Protein AF-A0A3S0H9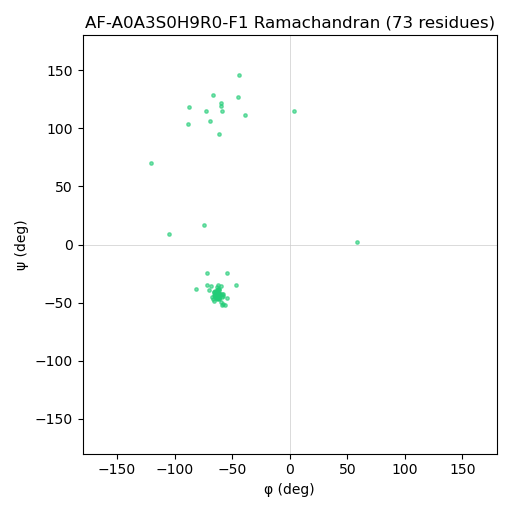R0-F1 (afdb_monomer)

Radius of gyration: 18.15 Å; Cα contacts (8 Å, |Δi|>4): 33; chains: 1; bounding box: 48×15×46 Å

pLDDT: mean 72.52, std 10.3, range [37.97, 83.94]

Foldseek 3Di:
DDDCDDQPPVVVLVVQLVVLLVVLVVCLVVVPPDDNVVSVVSSVVSSVVSNVVSVVVNVVVVVVVVVVCVVDVDD

Sequence (75 aa):
MPKYIPSANPFLVAAAALSGVFLAVHIYLHLGDYTAERGVVAFLQIVGISSAFGAMVLLVLETARNAVEKIFPRD

Mean predicted aligned error: 10.43 Å

Structure (mmCIF, N/CA/C/O backbone):
data_AF-A0A3S0H9R0-F1
#
_entry.id   AF-A0A3S0H9R0-F1
#
loop_
_atom_site.group_PDB
_atom_site.id
_atom_site.type_symbol
_atom_site.label_atom_id
_atom_site.label_alt_id
_atom_site.label_comp_id
_atom_site.label_asym_id
_atom_site.label_entity_id
_atom_site.label_seq_id
_atom_site.pdbx_PDB_ins_code
_atom_site.Cartn_x
_atom_site.Cartn_y
_atom_site.Cartn_z
_atom_site.occupancy
_atom_site.B_iso_or_equiv
_atom_site.auth_seq_id
_atom_site.auth_comp_id
_atom_site.auth_asym_id
_atom_site.auth_atom_id
_atom_site.pdbx_PDB_model_num
ATOM 1 N N . MET A 1 1 ? -29.044 5.261 21.445 1.00 37.97 1 MET A N 1
ATOM 2 C CA . MET A 1 1 ? -28.778 6.035 20.206 1.00 37.97 1 MET A CA 1
ATOM 3 C C . MET A 1 1 ? -27.469 5.524 19.616 1.00 37.97 1 MET A C 1
ATOM 5 O O . MET A 1 1 ? -26.473 5.621 20.324 1.00 37.97 1 MET A O 1
ATOM 9 N N . PRO A 1 2 ? -27.429 4.945 18.402 1.00 39.62 2 PRO A N 1
ATOM 10 C CA . PRO A 1 2 ? -26.174 4.455 17.836 1.00 39.62 2 PRO A CA 1
ATOM 11 C C . PRO A 1 2 ? -25.278 5.653 17.500 1.00 39.62 2 PRO A C 1
ATOM 13 O O . PRO A 1 2 ? -25.550 6.407 16.568 1.00 39.62 2 PRO A O 1
ATOM 16 N N . LYS A 1 3 ? -24.227 5.872 18.298 1.00 50.62 3 LYS A N 1
ATOM 17 C CA . LYS A 1 3 ? -23.175 6.835 17.961 1.00 50.62 3 LYS A CA 1
ATOM 18 C C . LYS A 1 3 ? -22.349 6.231 16.832 1.00 50.62 3 LYS A C 1
ATOM 20 O O . LYS A 1 3 ? -21.700 5.208 17.018 1.00 50.62 3 LYS A O 1
ATOM 25 N N 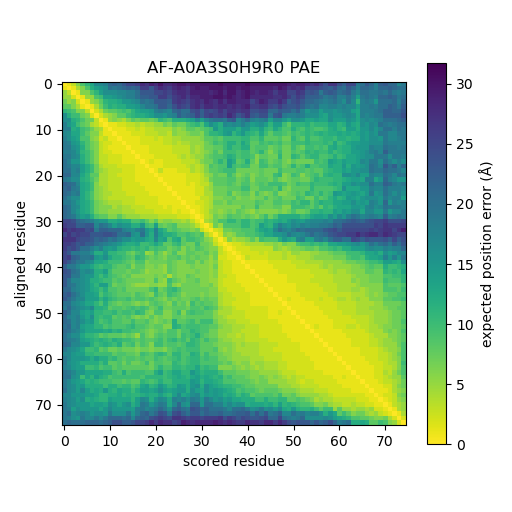. TYR A 1 4 ? -22.407 6.870 15.668 1.00 48.88 4 TYR A N 1
ATOM 26 C CA . TYR A 1 4 ? -21.587 6.566 14.502 1.00 48.88 4 TYR A CA 1
ATOM 27 C C . TYR A 1 4 ? -20.110 6.769 14.874 1.00 48.88 4 TYR A C 1
ATOM 29 O O . TYR A 1 4 ? -19.612 7.893 14.898 1.00 48.88 4 TYR A O 1
ATOM 37 N N . ILE A 1 5 ? -19.430 5.689 15.257 1.00 56.06 5 ILE A N 1
ATOM 38 C CA . ILE A 1 5 ? -17.980 5.678 15.458 1.00 56.06 5 ILE A CA 1
ATOM 39 C C . ILE A 1 5 ? -17.385 5.365 14.084 1.00 56.06 5 ILE A C 1
ATOM 41 O O . ILE A 1 5 ? -17.717 4.315 13.525 1.00 56.06 5 ILE A O 1
ATOM 45 N N . PRO A 1 6 ? -16.578 6.266 13.500 1.00 53.16 6 PRO A N 1
ATOM 46 C CA . PRO A 1 6 ? -16.132 6.120 12.125 1.00 53.16 6 PRO A CA 1
ATOM 47 C C . PRO A 1 6 ? -15.354 4.808 11.983 1.00 53.16 6 PRO A C 1
ATOM 49 O O . PRO A 1 6 ? -14.366 4.580 12.681 1.00 53.16 6 PRO A O 1
ATOM 52 N N . SER A 1 7 ? -15.822 3.940 11.080 1.00 57.38 7 SER A N 1
ATOM 53 C CA . SER A 1 7 ? -15.022 2.864 10.489 1.00 57.38 7 SER A CA 1
ATOM 54 C C . SER A 1 7 ? -13.651 3.419 10.108 1.00 57.38 7 SER A C 1
ATOM 56 O O . SER A 1 7 ? -13.592 4.591 9.725 1.00 57.38 7 SER A O 1
ATOM 58 N N . ALA A 1 8 ? -12.582 2.614 10.213 1.00 55.69 8 ALA A N 1
ATOM 59 C CA . ALA A 1 8 ? -11.233 3.006 9.802 1.00 55.69 8 ALA A CA 1
ATOM 60 C C . ALA A 1 8 ? -11.338 3.832 8.520 1.00 55.69 8 ALA A C 1
ATOM 62 O O . ALA A 1 8 ? -11.876 3.352 7.522 1.00 55.69 8 ALA A O 1
ATOM 63 N N . ASN A 1 9 ? -11.024 5.127 8.637 1.00 64.00 9 ASN A N 1
ATOM 64 C CA . ASN A 1 9 ? -11.546 6.099 7.692 1.00 64.00 9 ASN A CA 1
ATOM 65 C C . ASN A 1 9 ? -11.049 5.691 6.298 1.00 64.00 9 ASN A C 1
ATOM 67 O O . ASN A 1 9 ? -9.829 5.640 6.122 1.00 64.00 9 ASN A O 1
ATOM 71 N N . PRO A 1 10 ? -11.924 5.376 5.323 1.00 62.78 10 PRO A N 1
ATOM 72 C CA . PRO A 1 10 ? -11.483 4.946 3.997 1.00 62.78 10 PRO A CA 1
ATOM 73 C C . PRO A 1 10 ? -10.516 5.961 3.371 1.00 62.78 10 PRO A C 1
ATOM 75 O O . PRO A 1 10 ? -9.645 5.578 2.595 1.00 62.78 10 PRO A O 1
ATOM 78 N N . PHE A 1 11 ? -10.581 7.231 3.795 1.00 65.69 11 PHE A N 1
ATOM 79 C CA . PHE A 1 11 ? -9.605 8.261 3.451 1.00 65.69 11 PHE A CA 1
ATOM 80 C C . PHE A 1 11 ? -8.175 7.975 3.943 1.00 65.69 11 PHE A C 1
ATOM 82 O O . PHE A 1 11 ? -7.240 8.248 3.203 1.00 65.69 11 PHE A O 1
ATOM 89 N N . LEU A 1 12 ? -7.968 7.408 5.137 1.00 65.69 12 LEU A N 1
ATOM 90 C CA . LEU A 1 12 ? -6.632 7.054 5.652 1.00 65.69 12 LEU A CA 1
ATOM 91 C C . LEU A 1 12 ? -6.019 5.880 4.883 1.00 65.69 12 LEU A C 1
ATOM 93 O O . LEU A 1 12 ? -4.830 5.889 4.575 1.00 65.69 12 LEU A O 1
ATOM 97 N N . VAL A 1 13 ? -6.845 4.896 4.532 1.00 68.19 13 VAL A N 1
ATOM 98 C CA . VAL A 1 13 ? -6.440 3.740 3.721 1.00 68.19 13 VAL A CA 1
ATOM 99 C C . VAL A 1 13 ? -6.067 4.190 2.317 1.00 68.19 13 VAL A C 1
ATOM 101 O O . VAL A 1 13 ? -4.994 3.854 1.816 1.00 68.19 13 VAL A O 1
ATOM 104 N N . ALA A 1 14 ? -6.934 4.997 1.703 1.00 68.44 14 ALA A N 1
ATOM 105 C CA . ALA A 1 14 ? -6.688 5.580 0.397 1.00 68.44 14 ALA A CA 1
ATOM 106 C C . ALA A 1 14 ? -5.433 6.465 0.418 1.00 68.44 14 ALA A C 1
ATOM 108 O O . ALA A 1 14 ? -4.604 6.348 -0.476 1.00 68.44 14 ALA A O 1
ATOM 109 N N . ALA A 1 15 ? -5.233 7.283 1.456 1.00 71.38 15 ALA A N 1
ATOM 110 C CA . ALA A 1 15 ? -4.039 8.115 1.601 1.00 71.38 15 ALA A CA 1
ATOM 111 C C . ALA A 1 15 ? -2.749 7.284 1.704 1.00 71.38 15 ALA A C 1
ATOM 113 O O . ALA A 1 15 ? -1.760 7.618 1.049 1.00 71.38 15 ALA A O 1
ATOM 114 N N . ALA A 1 16 ? -2.750 6.187 2.468 1.00 68.50 16 ALA A N 1
ATOM 115 C CA . ALA A 1 16 ? -1.597 5.293 2.579 1.00 68.50 16 ALA A CA 1
ATOM 116 C C . ALA A 1 16 ? -1.294 4.579 1.248 1.00 68.50 16 ALA A C 1
ATOM 118 O O . ALA A 1 16 ? -0.140 4.541 0.815 1.00 68.50 16 ALA A O 1
ATOM 119 N N . ALA A 1 17 ? -2.328 4.087 0.560 1.00 71.06 17 ALA A N 1
ATOM 120 C CA . ALA A 1 17 ? -2.185 3.456 -0.751 1.00 71.06 17 ALA A CA 1
ATOM 121 C C . ALA A 1 17 ? -1.664 4.446 -1.810 1.00 71.06 17 ALA A C 1
ATOM 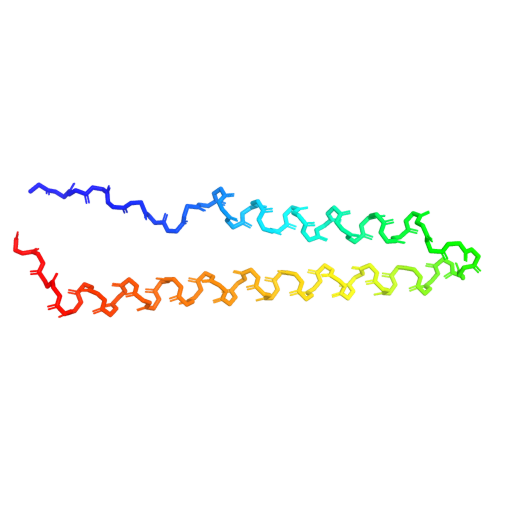123 O O . ALA A 1 17 ? -0.704 4.146 -2.519 1.00 71.06 17 ALA A O 1
ATOM 124 N N . LEU A 1 18 ? -2.236 5.654 -1.870 1.00 76.81 18 LEU A N 1
ATOM 125 C CA . LEU A 1 18 ? -1.808 6.718 -2.783 1.00 76.81 18 LEU A CA 1
ATOM 126 C C . LEU A 1 18 ? -0.372 7.180 -2.498 1.00 76.81 18 LEU A C 1
ATOM 128 O O . LEU A 1 18 ? 0.375 7.437 -3.440 1.00 76.81 18 LEU A O 1
ATOM 132 N N . SER A 1 19 ? 0.044 7.223 -1.228 1.00 75.44 19 SER A N 1
ATOM 133 C CA . SER A 1 19 ? 1.428 7.553 -0.850 1.00 75.44 19 SER A CA 1
ATOM 134 C C . SER A 1 19 ? 2.421 6.492 -1.338 1.00 75.44 19 SER A C 1
ATOM 136 O O . SER A 1 19 ? 3.487 6.838 -1.846 1.00 75.44 19 SER A O 1
ATOM 138 N N . GLY A 1 20 ? 2.057 5.207 -1.256 1.00 72.06 20 GLY A N 1
ATOM 139 C CA . GLY A 1 20 ? 2.862 4.107 -1.796 1.00 72.06 20 GLY A CA 1
ATOM 140 C C . GLY A 1 20 ? 2.982 4.140 -3.322 1.00 72.06 20 GLY A C 1
ATOM 141 O O . GLY A 1 20 ? 4.073 3.956 -3.860 1.00 72.06 20 GLY A O 1
ATOM 142 N N . VAL A 1 21 ? 1.887 4.451 -4.026 1.00 76.19 21 VAL A N 1
ATOM 143 C CA . VAL A 1 21 ? 1.897 4.640 -5.489 1.00 76.19 21 VAL A CA 1
ATOM 144 C C . VAL A 1 21 ? 2.772 5.832 -5.878 1.00 76.19 21 VAL A C 1
ATOM 146 O O . VAL A 1 21 ? 3.589 5.714 -6.788 1.00 76.19 21 VAL A O 1
ATOM 149 N N . PHE A 1 22 ? 2.659 6.960 -5.173 1.00 79.31 22 PHE A N 1
ATOM 150 C CA . PHE A 1 22 ? 3.472 8.147 -5.441 1.00 79.31 22 PHE A CA 1
ATOM 151 C C . PHE A 1 22 ? 4.970 7.877 -5.245 1.00 79.31 22 PHE A C 1
ATOM 153 O O . PHE A 1 22 ? 5.775 8.239 -6.102 1.00 79.31 22 PHE A O 1
ATOM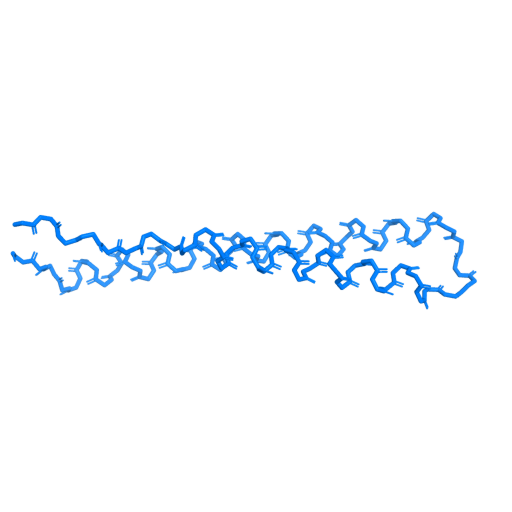 160 N N . LEU A 1 23 ? 5.346 7.181 -4.166 1.00 78.62 23 LEU A N 1
ATOM 161 C CA . LEU A 1 23 ? 6.729 6.761 -3.925 1.00 7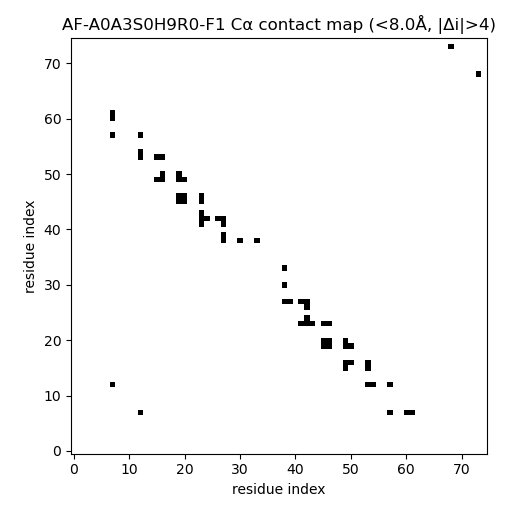8.62 23 LEU A CA 1
ATOM 162 C C . LEU A 1 23 ? 7.241 5.823 -5.030 1.00 78.62 23 LEU A C 1
ATOM 164 O O . LEU A 1 23 ? 8.362 5.993 -5.508 1.00 78.62 23 LEU A O 1
ATOM 168 N N 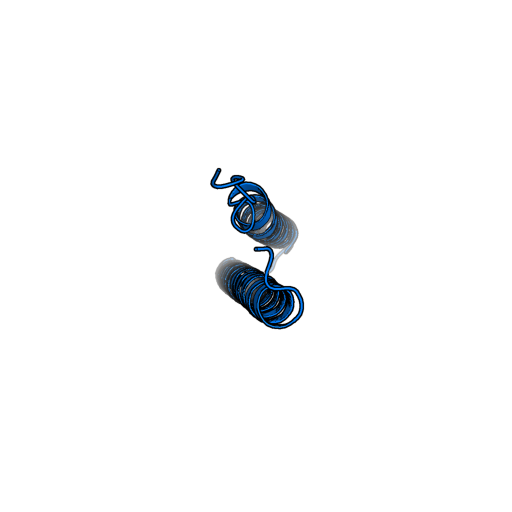. ALA A 1 24 ? 6.416 4.872 -5.472 1.00 70.75 24 ALA A N 1
ATOM 169 C CA . ALA A 1 24 ? 6.770 3.955 -6.551 1.00 70.75 24 ALA A CA 1
ATOM 170 C C . ALA A 1 24 ? 7.010 4.701 -7.875 1.00 70.75 24 ALA A C 1
ATOM 172 O O . ALA A 1 24 ? 8.010 4.449 -8.548 1.00 70.75 24 ALA A O 1
ATOM 173 N N . VAL A 1 25 ? 6.139 5.655 -8.225 1.00 78.19 25 VAL A N 1
ATOM 174 C CA . VAL A 1 25 ? 6.321 6.520 -9.404 1.00 78.19 25 VAL A CA 1
ATOM 175 C C . VAL A 1 25 ? 7.591 7.362 -9.266 1.00 78.19 25 VAL A C 1
ATOM 177 O O . VAL A 1 25 ? 8.367 7.454 -10.214 1.00 78.19 25 VAL A O 1
ATOM 180 N N . HIS A 1 26 ? 7.840 7.946 -8.091 1.00 79.44 26 HIS A N 1
ATOM 181 C CA . HIS A 1 26 ? 9.033 8.756 -7.845 1.00 79.44 26 HIS A CA 1
ATOM 182 C C . HIS A 1 26 ? 10.323 7.956 -8.062 1.00 79.44 26 HIS A C 1
ATOM 184 O O . HIS A 1 26 ? 11.229 8.433 -8.746 1.00 79.44 26 HIS A O 1
ATOM 190 N N . ILE A 1 27 ? 10.374 6.725 -7.545 1.00 72.69 27 ILE A N 1
ATOM 191 C CA . ILE A 1 27 ? 11.503 5.807 -7.732 1.00 72.69 27 ILE A CA 1
ATOM 192 C C . ILE A 1 27 ? 11.643 5.419 -9.209 1.00 72.69 27 ILE A C 1
ATOM 194 O O . ILE A 1 27 ? 12.749 5.471 -9.738 1.00 72.69 27 ILE A O 1
ATOM 198 N N . TYR A 1 28 ? 10.538 5.106 -9.897 1.00 68.94 28 TYR A N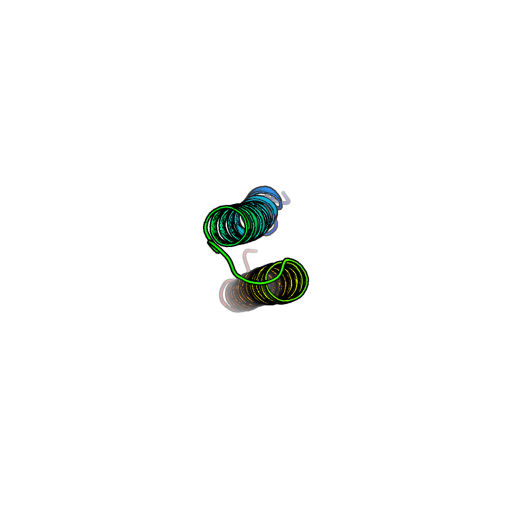 1
ATOM 199 C CA . TYR A 1 28 ? 10.541 4.768 -11.326 1.00 68.94 28 TYR A CA 1
ATOM 200 C C . TYR A 1 28 ? 11.122 5.885 -12.202 1.00 68.94 28 TYR A C 1
ATOM 202 O O . TYR A 1 28 ? 11.941 5.623 -13.079 1.00 68.94 28 TYR A O 1
ATOM 210 N N . LEU A 1 29 ? 10.743 7.137 -11.942 1.00 74.94 29 LEU A N 1
ATOM 211 C CA . LEU A 1 29 ? 11.226 8.285 -12.712 1.00 74.94 29 LEU A CA 1
ATOM 212 C C . LEU A 1 29 ? 12.701 8.625 -12.436 1.00 74.94 29 LEU A C 1
ATOM 214 O O . LEU A 1 29 ? 13.351 9.211 -13.297 1.00 74.94 29 LEU A O 1
ATOM 218 N N . HIS A 1 30 ? 13.236 8.252 -11.268 1.00 76.69 30 HIS A N 1
ATOM 219 C CA . HIS A 1 30 ? 14.621 8.546 -10.863 1.00 76.69 30 HIS A CA 1
ATOM 220 C C . HIS A 1 30 ? 15.558 7.332 -10.946 1.00 76.69 30 HIS A C 1
ATOM 222 O O . HIS A 1 30 ? 16.711 7.410 -10.531 1.00 76.69 30 HIS A O 1
ATOM 228 N N . LEU A 1 31 ? 15.099 6.223 -11.527 1.00 70.44 31 LEU A N 1
ATOM 229 C CA . LEU A 1 31 ? 15.843 4.968 -11.666 1.00 70.44 31 LEU A CA 1
ATOM 230 C C . LEU A 1 31 ? 16.944 5.003 -12.748 1.00 70.44 31 LEU A C 1
ATOM 232 O O . LEU A 1 31 ? 17.391 3.943 -13.147 1.00 70.44 31 LEU A O 1
ATOM 236 N N . GLY A 1 32 ? 17.366 6.186 -13.216 1.00 59.41 32 GLY A N 1
ATOM 237 C CA . GLY A 1 32 ? 18.459 6.473 -14.167 1.00 59.41 32 GLY A CA 1
ATOM 238 C C . GLY A 1 32 ? 19.200 5.278 -14.795 1.00 59.41 32 GLY A C 1
ATOM 239 O O . GLY A 1 32 ? 19.899 4.545 -14.102 1.00 59.41 32 GLY A O 1
ATOM 240 N N . ASP A 1 33 ? 19.079 5.119 -16.117 1.00 64.38 33 ASP A N 1
ATOM 241 C CA . ASP A 1 33 ? 19.738 4.092 -16.954 1.00 64.38 33 ASP A CA 1
ATOM 242 C C . ASP A 1 33 ? 19.479 2.614 -16.601 1.00 64.38 33 ASP A C 1
ATOM 244 O O . ASP A 1 33 ? 19.959 1.713 -17.297 1.00 64.38 33 ASP A O 1
ATOM 248 N N . TYR A 1 34 ? 18.656 2.308 -15.594 1.00 61.69 34 TYR A N 1
ATOM 249 C CA . TYR A 1 34 ? 18.144 0.951 -15.429 1.00 61.69 34 TYR A CA 1
ATOM 250 C C . TYR A 1 34 ? 17.208 0.614 -16.596 1.00 61.69 34 TYR A C 1
ATOM 252 O O . TYR A 1 34 ? 16.264 1.346 -16.892 1.00 61.69 34 TYR A O 1
ATOM 260 N N . THR A 1 35 ? 17.447 -0.527 -17.252 1.00 70.38 35 THR A N 1
ATOM 261 C CA . THR A 1 35 ? 16.567 -1.078 -18.296 1.00 70.38 35 THR A CA 1
ATOM 262 C C . THR A 1 35 ? 15.112 -1.001 -17.833 1.00 70.38 35 THR A C 1
ATOM 264 O O . THR A 1 35 ? 14.813 -1.505 -16.747 1.00 70.38 35 THR A O 1
ATOM 267 N N . ALA A 1 36 ? 14.224 -0.405 -18.635 1.00 72.25 36 ALA A N 1
ATOM 268 C CA . ALA A 1 36 ? 12.829 -0.125 -18.270 1.00 72.25 36 ALA A CA 1
ATOM 269 C C . ALA A 1 36 ? 12.106 -1.324 -17.618 1.00 72.25 36 ALA A C 1
ATOM 271 O O . ALA A 1 36 ? 11.339 -1.153 -16.674 1.00 72.25 36 ALA A O 1
ATOM 272 N N . GLU A 1 37 ? 12.430 -2.545 -18.048 1.00 76.38 37 GLU A N 1
ATOM 273 C CA . GLU A 1 37 ? 11.947 -3.804 -17.472 1.00 76.38 37 GLU A CA 1
ATOM 274 C C . GLU A 1 37 ? 12.210 -3.932 -15.958 1.00 76.38 37 GLU A C 1
ATOM 276 O O . GLU A 1 37 ? 11.306 -4.250 -15.188 1.00 76.38 37 GLU A O 1
ATOM 281 N N . ARG A 1 38 ? 13.421 -3.603 -15.494 1.00 75.94 38 ARG A N 1
ATOM 282 C CA . ARG A 1 38 ? 13.782 -3.637 -14.066 1.00 75.94 38 ARG A CA 1
ATOM 283 C C . ARG A 1 38 ? 13.060 -2.557 -13.265 1.00 75.94 38 ARG A C 1
ATOM 285 O O . ARG A 1 38 ? 12.674 -2.807 -12.125 1.00 75.94 38 ARG A O 1
ATOM 292 N N . GLY A 1 39 ? 12.843 -1.385 -13.865 1.00 75.19 39 GLY A N 1
ATOM 293 C CA . GLY A 1 39 ? 12.082 -0.305 -13.240 1.00 75.19 39 GLY A CA 1
ATOM 294 C C . GLY A 1 39 ? 10.612 -0.671 -13.042 1.00 75.19 39 GLY A C 1
ATOM 295 O O . GLY A 1 39 ? 10.058 -0.424 -11.972 1.00 75.19 39 GLY A O 1
ATOM 296 N N . VAL A 1 40 ? 9.998 -1.334 -14.027 1.00 78.25 40 VAL A N 1
ATOM 297 C CA . VAL A 1 40 ? 8.616 -1.829 -13.923 1.00 78.25 40 VAL A CA 1
ATOM 298 C C . VAL A 1 40 ? 8.494 -2.899 -12.835 1.00 78.25 40 VAL A C 1
ATOM 300 O O . VAL A 1 40 ? 7.563 -2.846 -12.032 1.00 78.25 40 VAL A O 1
ATOM 303 N N . VAL A 1 41 ? 9.444 -3.835 -12.747 1.00 83.25 41 VAL A N 1
ATOM 304 C CA . VAL A 1 41 ? 9.446 -4.854 -11.681 1.00 83.25 41 VAL A CA 1
ATOM 305 C C . VAL A 1 41 ? 9.554 -4.208 -10.297 1.00 83.25 41 VAL A C 1
ATOM 307 O O . VAL A 1 41 ? 8.760 -4.535 -9.413 1.00 83.25 41 VAL A O 1
ATOM 310 N N . ALA A 1 42 ? 10.473 -3.255 -10.112 1.00 78.19 42 ALA A N 1
ATOM 311 C CA . ALA A 1 42 ? 10.622 -2.533 -8.848 1.00 78.19 42 ALA A CA 1
ATOM 312 C C . ALA A 1 42 ? 9.353 -1.741 -8.486 1.00 78.19 42 ALA A C 1
ATOM 314 O O . ALA A 1 42 ? 8.898 -1.787 -7.343 1.00 78.19 42 ALA A O 1
ATOM 315 N N . PHE A 1 43 ? 8.735 -1.072 -9.465 1.00 79.38 43 PHE A N 1
ATOM 316 C CA . PHE A 1 43 ? 7.468 -0.364 -9.284 1.00 79.38 43 PHE A CA 1
ATOM 317 C C . PHE A 1 43 ? 6.361 -1.301 -8.784 1.00 79.38 43 PHE A C 1
ATOM 319 O O . PHE A 1 43 ? 5.727 -1.023 -7.764 1.00 79.38 43 PHE A O 1
ATOM 326 N N . LEU A 1 44 ? 6.161 -2.439 -9.456 1.00 82.38 44 LEU A N 1
ATOM 327 C CA . LEU A 1 44 ? 5.138 -3.418 -9.078 1.00 82.38 44 LEU A CA 1
ATOM 328 C C . LEU A 1 44 ? 5.381 -3.992 -7.677 1.00 82.38 44 LEU A C 1
ATOM 330 O O . LEU A 1 44 ? 4.432 -4.155 -6.909 1.00 82.38 44 LEU A O 1
ATOM 334 N N . GLN A 1 45 ? 6.640 -4.248 -7.316 1.00 83.12 45 GLN A N 1
ATOM 335 C CA . GLN A 1 45 ? 7.003 -4.704 -5.973 1.00 83.12 45 GLN A CA 1
ATOM 336 C C . GLN A 1 45 ? 6.665 -3.659 -4.904 1.00 83.12 45 GLN A C 1
ATOM 338 O O . GLN A 1 45 ? 6.048 -4.002 -3.897 1.00 83.12 45 GLN A O 1
ATOM 343 N N . ILE A 1 46 ? 7.007 -2.387 -5.125 1.00 81.94 46 ILE A N 1
ATOM 344 C CA . ILE A 1 46 ? 6.728 -1.307 -4.165 1.00 81.94 46 ILE A CA 1
ATOM 345 C C . ILE A 1 46 ? 5.221 -1.101 -3.997 1.00 81.94 46 ILE A C 1
ATOM 347 O O . ILE A 1 46 ? 4.743 -0.972 -2.866 1.00 81.94 46 ILE A O 1
ATOM 351 N N . VAL A 1 47 ? 4.461 -1.113 -5.096 1.00 80.19 47 VAL A N 1
ATOM 352 C CA . VAL A 1 47 ? 2.994 -1.018 -5.053 1.00 80.19 47 VAL A CA 1
ATOM 353 C C . VAL A 1 47 ? 2.402 -2.202 -4.287 1.00 80.19 47 VAL A C 1
ATOM 355 O O . VAL A 1 47 ? 1.569 -1.998 -3.402 1.00 80.19 47 VAL A O 1
ATOM 358 N N . GLY A 1 48 ? 2.862 -3.425 -4.562 1.00 82.19 48 GLY A N 1
ATOM 359 C CA . GLY A 1 48 ? 2.415 -4.630 -3.861 1.00 82.19 48 GLY A CA 1
ATOM 360 C C . GLY A 1 48 ? 2.691 -4.577 -2.357 1.00 82.19 48 GLY A C 1
ATOM 361 O O . GLY A 1 48 ? 1.779 -4.780 -1.555 1.00 82.19 48 GLY A O 1
ATOM 362 N N . ILE A 1 49 ? 3.921 -4.226 -1.967 1.00 82.75 49 ILE A N 1
ATOM 363 C CA . ILE A 1 49 ? 4.331 -4.099 -0.559 1.00 82.75 49 ILE A CA 1
ATOM 364 C C . ILE A 1 49 ? 3.519 -3.013 0.149 1.00 82.75 49 ILE A C 1
ATOM 366 O O . ILE A 1 49 ? 2.998 -3.250 1.238 1.00 82.75 49 ILE A O 1
ATOM 370 N N . SER A 1 50 ? 3.362 -1.842 -0.473 1.00 77.12 50 SER A N 1
ATOM 371 C CA . SER A 1 50 ? 2.609 -0.728 0.116 1.00 77.12 50 SER A CA 1
ATOM 372 C C . SER A 1 50 ? 1.135 -1.086 0.319 1.00 77.12 50 SER A C 1
ATOM 374 O O . SER A 1 50 ? 0.552 -0.762 1.353 1.00 77.12 50 SER A O 1
ATOM 376 N N . SER A 1 51 ? 0.546 -1.812 -0.635 1.00 78.19 51 SER A N 1
ATOM 377 C CA . SER A 1 51 ? -0.840 -2.286 -0.555 1.00 78.19 51 SER A CA 1
ATOM 378 C C . SER A 1 51 ? -1.020 -3.311 0.567 1.00 78.19 51 SER A C 1
ATOM 380 O O . SER A 1 51 ? -1.938 -3.189 1.379 1.00 78.19 51 SER A O 1
ATOM 382 N N . ALA A 1 52 ? -0.116 -4.293 0.657 1.00 82.69 52 ALA A N 1
ATOM 383 C CA . ALA A 1 52 ? -0.134 -5.302 1.713 1.00 82.69 52 ALA A CA 1
ATOM 384 C C . ALA A 1 52 ? 0.064 -4.676 3.102 1.00 82.69 52 ALA A C 1
ATOM 386 O O . ALA A 1 52 ? -0.637 -5.030 4.051 1.00 82.69 52 ALA A O 1
ATOM 387 N N . PHE A 1 53 ? 0.969 -3.702 3.217 1.00 81.62 53 PHE A N 1
ATOM 388 C CA . PHE A 1 53 ? 1.182 -2.962 4.456 1.00 81.62 53 PHE A CA 1
ATOM 389 C C . PHE A 1 53 ? -0.063 -2.162 4.863 1.00 81.62 53 PHE A C 1
ATOM 391 O O . PHE A 1 53 ? -0.495 -2.251 6.011 1.00 81.62 53 PHE A O 1
ATOM 398 N N . GLY A 1 54 ? -0.693 -1.448 3.925 1.00 77.94 54 GLY A N 1
ATOM 399 C CA . GLY A 1 54 ? -1.949 -0.736 4.175 1.00 77.94 54 GLY A CA 1
ATOM 400 C C . GLY A 1 54 ? -3.072 -1.661 4.660 1.00 77.94 54 GLY A C 1
ATOM 401 O O . GLY A 1 54 ? -3.764 -1.334 5.626 1.00 77.94 54 GLY A O 1
ATOM 402 N N . ALA A 1 55 ? -3.207 -2.845 4.055 1.00 81.06 55 ALA A N 1
ATOM 403 C CA . ALA A 1 55 ? -4.167 -3.863 4.485 1.00 81.06 55 ALA A CA 1
ATOM 404 C C . ALA A 1 55 ? -3.862 -4.407 5.894 1.00 81.06 55 ALA A C 1
ATOM 406 O O . ALA A 1 55 ? -4.777 -4.564 6.701 1.00 81.06 55 ALA A O 1
ATOM 407 N N . MET A 1 56 ? -2.588 -4.642 6.231 1.00 82.06 56 MET A N 1
ATOM 408 C CA . MET A 1 56 ? -2.206 -5.045 7.590 1.00 82.06 56 MET A CA 1
ATOM 409 C C . MET A 1 56 ? -2.539 -3.970 8.625 1.00 82.06 56 MET A C 1
ATOM 411 O O . MET A 1 56 ? -3.098 -4.292 9.670 1.00 82.06 56 MET A O 1
ATOM 415 N N . VAL A 1 57 ? -2.231 -2.700 8.344 1.00 79.81 57 VAL A N 1
ATOM 416 C CA . VAL A 1 57 ? -2.558 -1.588 9.251 1.00 79.81 57 VAL A CA 1
ATOM 417 C C . VAL A 1 57 ? -4.065 -1.521 9.496 1.00 79.81 57 VAL A C 1
ATOM 419 O O . VAL A 1 57 ? -4.492 -1.382 10.641 1.00 79.81 57 VAL A O 1
ATOM 422 N N . LEU A 1 58 ? -4.871 -1.685 8.445 1.00 79.62 58 LEU A N 1
ATOM 423 C CA . LEU A 1 58 ? -6.325 -1.778 8.562 1.00 79.62 58 LEU A CA 1
ATOM 424 C C . LEU A 1 58 ? -6.772 -2.901 9.500 1.00 79.62 58 LEU A C 1
ATOM 426 O O . LEU A 1 58 ? -7.519 -2.645 10.442 1.00 79.62 58 LEU A O 1
ATOM 430 N N . LEU A 1 59 ? -6.279 -4.120 9.276 1.00 82.75 59 LEU A N 1
ATOM 431 C CA . LEU A 1 59 ? -6.630 -5.281 10.095 1.00 82.75 59 LEU A CA 1
ATOM 432 C C . LEU A 1 59 ? -6.215 -5.096 11.558 1.00 82.75 59 LEU A C 1
ATOM 434 O O . LEU A 1 59 ? -6.959 -5.476 12.464 1.00 82.75 59 LEU A O 1
ATOM 438 N N . VAL A 1 60 ? -5.055 -4.486 11.811 1.00 82.19 60 VAL A N 1
ATOM 439 C CA . VAL A 1 60 ? -4.594 -4.165 13.170 1.00 82.19 60 VAL A CA 1
ATOM 440 C C . VAL A 1 60 ? -5.532 -3.161 13.836 1.00 82.19 60 VAL A C 1
ATOM 442 O O . VAL A 1 60 ? -5.921 -3.373 14.984 1.00 82.19 60 VAL A O 1
ATOM 445 N N . LEU A 1 61 ? -5.934 -2.100 13.132 1.00 80.56 61 LEU A N 1
ATOM 446 C CA . LEU A 1 61 ? -6.861 -1.099 13.666 1.00 80.56 61 LEU A CA 1
ATOM 447 C C . LEU A 1 61 ? -8.247 -1.690 13.949 1.00 80.56 61 LEU A C 1
ATOM 449 O O . LEU A 1 61 ? -8.816 -1.423 15.008 1.00 80.56 61 LEU A O 1
ATOM 453 N N . GLU A 1 62 ? -8.776 -2.520 13.049 1.00 81.75 62 GLU A N 1
ATOM 454 C CA . GLU A 1 62 ? -10.040 -3.235 13.265 1.00 81.75 62 GLU A CA 1
ATOM 455 C C . GLU A 1 62 ? -9.948 -4.203 14.447 1.00 81.75 62 GLU A C 1
ATOM 457 O O . GLU A 1 62 ? -10.846 -4.252 15.287 1.00 81.75 62 GLU A O 1
ATOM 462 N N . THR A 1 63 ? -8.836 -4.926 14.572 1.00 83.94 63 THR A N 1
ATOM 463 C CA . THR A 1 63 ? -8.606 -5.844 15.695 1.00 83.94 63 THR A CA 1
ATOM 464 C C . THR A 1 63 ? -8.508 -5.089 17.018 1.00 83.94 63 THR A C 1
ATOM 466 O O . THR A 1 63 ? -9.144 -5.480 17.998 1.00 83.94 63 THR A O 1
ATOM 469 N N . ALA A 1 64 ? -7.762 -3.982 17.052 1.00 79.06 64 ALA A N 1
ATOM 470 C CA . ALA A 1 64 ? -7.642 -3.129 18.228 1.00 79.06 64 ALA A CA 1
ATOM 471 C C . ALA A 1 64 ? -9.003 -2.550 18.632 1.00 79.06 64 ALA A C 1
ATOM 473 O O . ALA A 1 64 ? -9.352 -2.566 19.811 1.00 79.06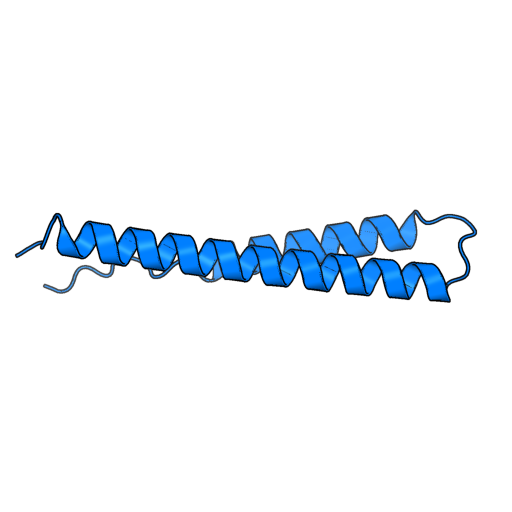 64 ALA A O 1
ATOM 474 N N . ARG A 1 65 ? -9.811 -2.115 17.659 1.00 73.88 65 ARG A N 1
ATOM 475 C CA . ARG A 1 65 ? -11.188 -1.674 17.896 1.00 73.88 65 ARG A CA 1
ATOM 476 C C . ARG A 1 65 ? -12.032 -2.785 18.518 1.00 73.88 65 ARG A C 1
ATOM 478 O O . ARG A 1 65 ? -12.635 -2.560 19.563 1.00 73.88 65 ARG A O 1
ATOM 485 N N . A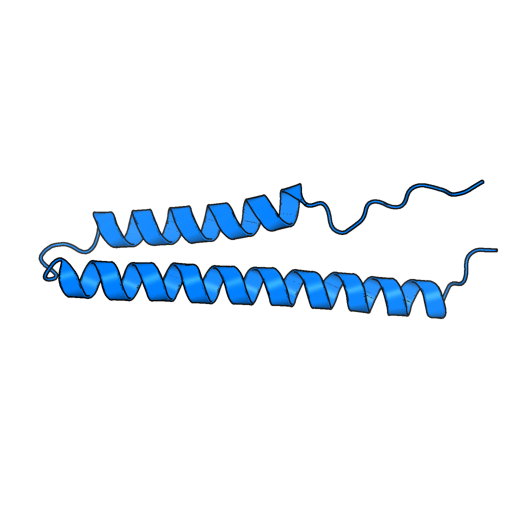SN A 1 66 ? -12.048 -3.971 17.912 1.00 79.12 66 ASN A N 1
ATOM 486 C CA . ASN A 1 66 ? -12.828 -5.107 18.407 1.00 79.12 66 ASN A CA 1
ATOM 487 C C . ASN A 1 66 ? -12.403 -5.510 19.829 1.00 79.12 66 ASN A C 1
ATOM 489 O O . ASN A 1 66 ? -13.238 -5.895 20.647 1.00 79.12 66 ASN A O 1
ATOM 493 N N . ALA A 1 67 ? -11.110 -5.402 20.146 1.00 79.19 67 ALA A N 1
ATOM 494 C CA . ALA A 1 67 ? -10.599 -5.634 21.493 1.00 79.19 67 ALA A CA 1
ATOM 495 C C . ALA A 1 67 ? -11.078 -4.557 22.481 1.00 79.19 67 ALA A C 1
ATOM 497 O O . ALA A 1 67 ? -11.550 -4.892 23.566 1.00 79.19 67 ALA A O 1
ATOM 498 N N . VAL A 1 68 ? -11.017 -3.278 22.103 1.00 80.00 68 VAL A N 1
ATOM 499 C CA . VAL A 1 68 ? -11.496 -2.163 22.936 1.00 80.00 68 VAL A CA 1
ATOM 500 C C . VAL A 1 68 ? -13.002 -2.260 23.191 1.00 80.00 68 VAL A C 1
ATOM 502 O O . VAL A 1 68 ? -13.418 -2.072 24.330 1.00 80.00 68 VAL A O 1
ATOM 505 N N . GLU A 1 69 ? -13.811 -2.602 22.183 1.00 79.06 69 GLU A N 1
ATOM 506 C CA . GLU A 1 69 ? -15.264 -2.799 22.334 1.00 79.06 69 GLU A CA 1
ATOM 507 C C . GLU A 1 69 ? -15.596 -3.953 23.292 1.00 79.06 69 GLU A C 1
ATOM 509 O O . GLU A 1 69 ? -16.558 -3.863 24.052 1.00 79.06 69 GLU A O 1
ATOM 514 N N . LYS A 1 70 ? -14.778 -5.014 23.313 1.00 75.19 70 LYS A N 1
ATOM 515 C CA . LYS A 1 70 ? -14.929 -6.110 24.283 1.00 75.19 70 LYS A CA 1
ATOM 516 C C . LYS A 1 70 ? -14.535 -5.721 25.707 1.00 75.19 70 LYS A C 1
ATOM 518 O O . LYS A 1 70 ? -15.126 -6.242 26.647 1.00 75.19 70 LYS A O 1
ATOM 523 N N . ILE A 1 71 ? -13.522 -4.870 25.875 1.00 79.56 71 ILE A N 1
ATOM 524 C CA . ILE A 1 71 ? -13.010 -4.468 27.198 1.00 79.56 71 ILE A CA 1
ATOM 525 C C . ILE A 1 71 ? -13.877 -3.365 27.813 1.00 79.56 71 ILE A C 1
ATOM 527 O O . ILE A 1 71 ? -14.124 -3.374 29.016 1.00 79.56 71 ILE A O 1
ATOM 531 N N . PHE A 1 72 ? -14.354 -2.431 26.993 1.00 76.94 72 PHE A N 1
ATOM 532 C CA . PHE A 1 72 ? -15.239 -1.345 27.398 1.00 76.94 72 PHE A CA 1
ATOM 533 C C . PHE A 1 72 ? -16.552 -1.437 26.616 1.00 76.94 72 PHE A C 1
ATOM 535 O O . PHE A 1 72 ? -16.795 -0.597 25.739 1.00 76.94 72 PHE A O 1
ATOM 542 N N . PRO A 1 73 ? -17.393 -2.449 26.903 1.00 64.94 73 PRO A N 1
ATOM 543 C CA . PRO A 1 73 ? -18.735 -2.492 26.353 1.00 64.94 73 PRO A CA 1
ATOM 544 C C . PRO A 1 73 ? -19.450 -1.222 26.818 1.00 64.94 73 PRO A C 1
ATOM 546 O O . PRO A 1 73 ? -19.576 -0.956 28.011 1.00 64.94 73 PRO A O 1
ATOM 549 N N . ARG A 1 74 ? -19.796 -0.359 25.865 1.00 59.09 74 ARG A N 1
ATOM 550 C CA . ARG A 1 74 ? -20.557 0.856 26.144 1.00 59.09 74 ARG A CA 1
ATOM 551 C C . ARG A 1 74 ? -22.030 0.491 26.056 1.00 59.09 74 ARG A C 1
ATOM 553 O O . ARG A 1 74 ? -22.528 0.314 24.946 1.00 59.09 74 ARG A O 1
ATOM 560 N N . ASP A 1 75 ? -22.649 0.353 27.222 1.00 58.78 75 ASP A N 1
ATOM 561 C CA . ASP A 1 75 ? -24.098 0.214 27.412 1.00 58.78 75 ASP A CA 1
ATOM 562 C C . ASP A 1 75 ? -24.888 1.346 26.719 1.00 58.78 75 ASP A C 1
ATOM 564 O O . ASP A 1 75 ? -24.419 2.515 26.731 1.00 58.78 75 ASP A O 1
#

Nearest PDB structures (foldseek):
  8b6f-assembly1_AU  TM=7.372E-01  e=6.998E+00  Tetrahymena thermophila SB210
  6ak3-assembly1_A  TM=4.713E-01  e=3.774E+00  Homo sapiens
  3k6c-assembly1_A  TM=3.481E-01  e=5.814E+00  Nitrosomonas europaea

Secondary structure (DSSP, 8-state):
-------S-HHHHHHHHHHHHHHHHHHHHH-TTS-HHHHHHHHHHHHHHHHHHHHHHHHHHHHHHHHHHHHS---

Solvent-accessible surface area (backbone atoms only — not comparable to full-atom values): 4284 Å² total; per-residue (Å²): 130,91,75,86,68,81,63,83,53,66,64,59,52,48,48,49,39,51,50,27,46,51,52,24,52,53,49,48,76,64,48,76,91,54,59,66,69,60,39,51,53,52,30,53,50,40,37,52,52,32,45,53,49,43,51,49,54,50,53,50,52,52,49,52,47,56,50,48,48,69,74,54,69,79,128